Protein AF-A0A9W8D230-F1 (afdb_monomer_lite)

Secondary structure (DSSP, 8-state):
----BPPHHHHHHH--TT-PPPEEEEEEE-TTS-EEEEEEEEPTTTTSSS--SSEEEEEEEEEEEEETTEEEEEEEEPPPTTGGGGT-TT-EEEEEEEE-TTSSEEEEEEEETTTEEEEEEEEEEPPPPTT--SPPPEEEEE--B-TTS-B------GGGT------------

Sequence (173 aa):
MDDGFASIEELKRRVTVASVLQCRLMRMVMENKRTVLDVFEEGRGGLNGVLGERLGTWLLRAVPHRSIVGHSYTLHIPPGQEDFRCGREWGEIVGRVTSNTMGTKYTISEVSGANVWHEVCIVTYDINFMGKKGPRKMTATIRAVDKTGRAIEPLQPLSKQNKAPNAVVLESK

Foldseek 3Di:
DPLDAADPVRVVVQDDPPHDFDKDWDWDQDPVRFIKIWIFTLPPVPPPVDDSPDTHHTAWIWGWDDDPFDTKTFIARADDPVCCVVPPVHHHGFWMWDAGNVNFKIWIWGQDPVRDTATAKMKGWDDDDPPDDDDTDIDMDGADADPVRHGDGPPPPCVVVPPDDPDPPPPDD

Radius of gyration: 21.43 Å; chains: 1; bounding box: 55×78×51 Å

Structure (mmCIF, N/CA/C/O backbone):
data_AF-A0A9W8D230-F1
#
_entry.id   AF-A0A9W8D230-F1
#
loop_
_atom_site.group_PDB
_atom_site.id
_atom_site.type_symbol
_atom_site.label_atom_id
_atom_site.label_alt_id
_atom_site.label_comp_id
_atom_site.label_asym_id
_atom_site.label_entity_id
_atom_site.label_seq_id
_atom_site.pdbx_PDB_ins_code
_atom_site.Cartn_x
_atom_site.Cartn_y
_atom_site.Cartn_z
_atom_site.occupancy
_atom_site.B_iso_or_equiv
_atom_site.auth_seq_id
_atom_site.auth_comp_id
_atom_site.auth_asym_id
_atom_site.auth_atom_id
_atom_site.pdbx_PDB_model_num
ATOM 1 N N . MET A 1 1 ? 14.965 -13.293 -22.455 1.00 38.56 1 MET A N 1
ATOM 2 C CA . MET A 1 1 ? 14.357 -13.289 -21.114 1.00 38.56 1 MET A CA 1
ATOM 3 C C . MET A 1 1 ? 13.674 -11.949 -21.027 1.00 38.56 1 MET A C 1
ATOM 5 O O . MET A 1 1 ? 14.380 -10.954 -21.042 1.00 38.56 1 MET A O 1
ATOM 9 N N . ASP A 1 2 ? 12.347 -11.924 -21.124 1.00 38.91 2 ASP A N 1
ATOM 10 C CA . ASP A 1 2 ? 11.604 -10.673 -20.991 1.00 38.91 2 ASP A CA 1
ATOM 11 C C . ASP A 1 2 ? 11.543 -10.362 -19.500 1.00 38.91 2 ASP A C 1
ATOM 13 O O . ASP A 1 2 ? 10.813 -11.011 -18.747 1.00 38.91 2 ASP 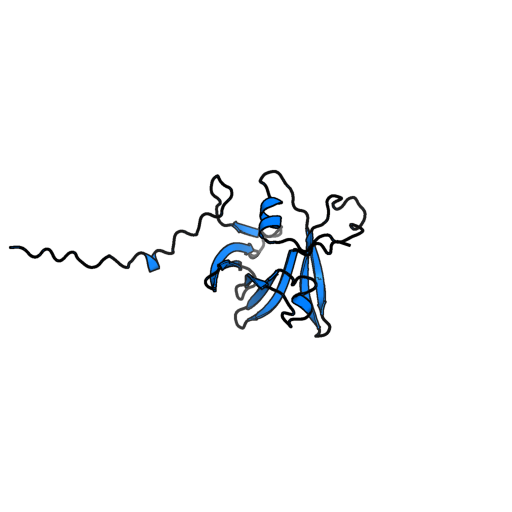A O 1
ATOM 17 N N . ASP A 1 3 ? 12.393 -9.436 -19.068 1.00 42.88 3 ASP A N 1
ATOM 18 C CA . ASP A 1 3 ? 12.445 -8.953 -17.695 1.00 42.88 3 ASP A CA 1
ATOM 19 C C . ASP A 1 3 ? 11.159 -8.153 -17.451 1.00 42.88 3 ASP A C 1
ATOM 21 O O . ASP A 1 3 ? 11.053 -6.969 -17.759 1.00 42.88 3 ASP A O 1
ATOM 25 N N . GLY A 1 4 ? 10.113 -8.866 -17.027 1.00 49.44 4 GLY A N 1
ATOM 26 C CA . GLY A 1 4 ? 8.741 -8.378 -16.997 1.00 49.44 4 GLY A CA 1
ATOM 27 C C . GLY A 1 4 ? 8.532 -7.316 -15.929 1.00 49.44 4 GLY A C 1
ATOM 28 O O . GLY A 1 4 ? 8.141 -7.647 -14.814 1.00 49.44 4 GLY A O 1
ATOM 29 N N . PHE A 1 5 ? 8.743 -6.053 -16.281 1.00 52.47 5 PHE A N 1
ATOM 30 C CA . PHE A 1 5 ? 8.201 -4.896 -15.573 1.00 52.47 5 PHE A CA 1
ATOM 31 C C . PHE A 1 5 ? 6.833 -4.570 -16.176 1.00 52.47 5 PHE A C 1
ATOM 33 O O . PHE A 1 5 ? 6.716 -4.399 -17.387 1.00 52.47 5 PHE A O 1
ATOM 40 N N . ALA A 1 6 ? 5.789 -4.506 -15.351 1.00 58.06 6 ALA A N 1
ATOM 41 C CA . ALA A 1 6 ? 4.444 -4.216 -15.827 1.00 58.06 6 ALA A CA 1
ATOM 42 C C . ALA A 1 6 ? 4.212 -2.713 -15.746 1.00 58.06 6 ALA A C 1
ATOM 44 O O . ALA A 1 6 ? 4.428 -2.091 -14.703 1.00 58.06 6 ALA A O 1
ATOM 45 N N . SER A 1 7 ? 3.725 -2.129 -16.836 1.00 65.75 7 SER A N 1
ATOM 46 C CA . SER A 1 7 ? 3.233 -0.752 -16.791 1.00 65.75 7 SER A CA 1
ATOM 47 C C . SER A 1 7 ? 1.990 -0.650 -15.890 1.00 65.75 7 SER A C 1
ATOM 49 O O . SER A 1 7 ? 1.246 -1.619 -15.718 1.00 65.75 7 SER A O 1
ATOM 51 N N . ILE A 1 8 ? 1.705 0.542 -15.350 1.00 63.66 8 ILE A N 1
ATOM 52 C CA . ILE A 1 8 ? 0.480 0.799 -14.562 1.00 63.66 8 ILE A CA 1
ATOM 53 C C . ILE A 1 8 ? -0.775 0.376 -15.332 1.00 63.66 8 ILE A C 1
ATOM 55 O O . ILE A 1 8 ? -1.684 -0.238 -14.774 1.00 63.66 8 ILE A O 1
ATOM 59 N N . GLU A 1 9 ? -0.831 0.710 -16.620 1.00 66.00 9 GLU A N 1
ATOM 60 C CA . GLU A 1 9 ? -1.977 0.405 -17.476 1.00 66.00 9 GLU A CA 1
ATOM 61 C C . GLU A 1 9 ? -2.142 -1.100 -17.700 1.00 66.00 9 GLU A C 1
ATOM 63 O O . GLU A 1 9 ? -3.263 -1.604 -17.775 1.00 66.00 9 GLU A O 1
ATOM 68 N N . GLU A 1 10 ? -1.041 -1.844 -17.732 1.00 65.69 10 GLU A N 1
ATOM 69 C CA . GLU A 1 10 ? -1.073 -3.299 -17.790 1.00 65.69 10 GLU A CA 1
ATOM 70 C C . GLU A 1 10 ? -1.591 -3.914 -16.486 1.00 65.69 10 GLU A C 1
ATOM 72 O O . GLU A 1 10 ? -2.446 -4.800 -16.528 1.00 65.69 10 GLU A O 1
ATOM 77 N N . LEU A 1 11 ? -1.159 -3.405 -15.329 1.00 63.69 11 LEU A N 1
ATOM 78 C CA . LEU A 1 11 ? -1.666 -3.864 -14.033 1.00 63.69 11 LEU A CA 1
ATOM 79 C C . LEU A 1 11 ? -3.159 -3.583 -13.871 1.00 63.69 11 LEU A C 1
ATOM 81 O O . LEU A 1 11 ? -3.911 -4.471 -13.468 1.00 63.69 11 LEU A O 1
ATOM 85 N N . LYS A 1 12 ? -3.616 -2.389 -14.264 1.00 65.25 12 LYS A N 1
ATOM 86 C CA . LYS A 1 12 ? -5.043 -2.037 -14.261 1.00 65.25 12 LYS A CA 1
ATOM 87 C C . LYS A 1 12 ? -5.871 -2.960 -15.155 1.00 65.25 12 LYS A C 1
ATOM 89 O O . LYS A 1 12 ? -6.974 -3.332 -14.774 1.00 65.25 12 LYS A O 1
ATOM 94 N N . ARG A 1 13 ? -5.354 -3.363 -16.322 1.00 63.91 13 ARG A N 1
ATOM 95 C CA . ARG A 1 13 ? -6.046 -4.305 -17.225 1.00 63.91 13 ARG A CA 1
ATOM 96 C C . ARG A 1 13 ? -6.155 -5.716 -16.649 1.00 63.91 13 ARG A C 1
ATOM 98 O O . ARG A 1 13 ? -7.115 -6.416 -16.958 1.00 63.91 13 ARG A O 1
ATOM 105 N N . ARG A 1 14 ? -5.176 -6.142 -15.847 1.00 62.69 14 ARG A N 1
ATOM 106 C CA . ARG A 1 14 ? -5.136 -7.484 -15.247 1.00 62.69 14 ARG A CA 1
ATOM 107 C C . ARG A 1 14 ? -6.061 -7.631 -14.036 1.00 62.69 14 ARG A C 1
ATOM 109 O O . ARG A 1 14 ? -6.448 -8.754 -13.734 1.00 62.69 14 ARG A O 1
ATOM 116 N N . VAL A 1 15 ? -6.434 -6.532 -13.374 1.00 61.94 15 VAL A N 1
ATOM 117 C CA . VAL A 1 15 ? -7.366 -6.528 -12.235 1.00 61.94 15 VAL A CA 1
ATOM 118 C C . VAL A 1 15 ? -8.774 -6.170 -12.715 1.00 61.94 15 VAL A C 1
ATOM 120 O O . VAL A 1 15 ? -9.178 -5.013 -12.762 1.00 61.94 15 VAL A O 1
ATOM 123 N N . THR A 1 16 ? -9.537 -7.193 -13.080 1.00 59.97 16 THR A N 1
ATOM 124 C CA . THR A 1 16 ? -10.974 -7.115 -13.376 1.00 59.97 16 THR A CA 1
ATOM 125 C C . THR A 1 16 ? -11.802 -7.617 -12.190 1.00 59.97 16 THR A C 1
ATOM 127 O O . THR A 1 16 ? -11.285 -8.290 -11.300 1.00 59.97 16 THR A O 1
ATOM 130 N N . VAL A 1 17 ? -13.113 -7.347 -12.194 1.00 56.97 17 VAL A N 1
ATOM 131 C CA . VAL A 1 17 ? -14.064 -7.765 -11.137 1.00 56.97 17 VAL A CA 1
ATOM 132 C C . VAL A 1 17 ? -14.051 -9.287 -10.876 1.00 56.97 17 VAL A C 1
ATOM 134 O O . VAL A 1 17 ? -14.458 -9.723 -9.804 1.00 56.97 17 VAL A O 1
ATOM 137 N N . ALA A 1 18 ? -13.552 -10.098 -11.818 1.00 55.88 18 ALA A N 1
ATOM 138 C CA . ALA A 1 18 ? -13.523 -11.560 -11.734 1.00 55.88 18 ALA A CA 1
ATOM 139 C C . ALA A 1 18 ? -12.112 -12.175 -11.620 1.00 55.88 18 ALA A C 1
ATOM 141 O O . ALA A 1 18 ? -11.981 -13.398 -11.620 1.00 55.88 18 ALA A O 1
ATOM 142 N N . SER A 1 19 ? -11.049 -11.370 -11.542 1.00 66.69 19 SER A N 1
ATOM 143 C CA . SER A 1 19 ? -9.669 -11.869 -11.474 1.00 66.69 19 SER A CA 1
ATOM 144 C C . SER A 1 19 ? -9.069 -11.664 -10.088 1.00 66.69 19 SER A C 1
ATOM 146 O O . SER A 1 19 ? -9.093 -10.554 -9.556 1.00 66.69 19 SER A O 1
ATOM 148 N N . VAL A 1 20 ? -8.460 -12.712 -9.539 1.00 71.12 20 VAL A N 1
ATOM 149 C CA . VAL A 1 20 ? -7.623 -12.607 -8.341 1.00 71.12 20 VAL A CA 1
ATOM 150 C C . VAL A 1 20 ? -6.194 -12.324 -8.786 1.00 71.12 20 VAL A C 1
ATOM 152 O O . VAL A 1 20 ? -5.588 -13.143 -9.474 1.00 71.12 20 VAL A O 1
ATOM 155 N N . LEU A 1 21 ? -5.657 -11.171 -8.390 1.00 76.38 21 LEU A N 1
ATOM 156 C CA . LEU A 1 21 ? -4.227 -10.905 -8.492 1.00 76.38 21 LEU A CA 1
ATOM 157 C C . LEU A 1 21 ? -3.555 -11.415 -7.219 1.00 76.38 21 LEU A C 1
ATOM 159 O O . LEU A 1 21 ? -3.850 -10.940 -6.121 1.00 76.38 21 LEU A O 1
ATOM 163 N N . GLN A 1 22 ? -2.667 -12.390 -7.372 1.00 80.12 22 GLN A N 1
ATOM 164 C CA . GLN A 1 22 ? -1.906 -12.943 -6.264 1.00 80.12 22 GLN A CA 1
ATOM 165 C C . GLN A 1 22 ? -0.531 -12.278 -6.210 1.00 80.12 22 GLN A C 1
ATOM 167 O O . GLN A 1 22 ? 0.170 -12.201 -7.216 1.00 80.12 22 GLN A O 1
ATOM 172 N N . CYS A 1 23 ? -0.150 -11.785 -5.033 1.00 84.62 23 CYS A N 1
ATOM 173 C CA . CYS A 1 23 ? 1.099 -11.057 -4.844 1.00 84.62 23 CYS A CA 1
ATOM 174 C C . CYS A 1 23 ? 1.862 -11.575 -3.626 1.00 84.62 23 CYS A C 1
ATOM 176 O O . CYS A 1 23 ? 1.263 -11.979 -2.628 1.00 84.62 23 CYS A O 1
ATOM 178 N N . ARG A 1 24 ? 3.190 -11.454 -3.670 1.00 84.06 24 ARG A N 1
ATOM 179 C CA . ARG A 1 24 ? 4.089 -11.715 -2.547 1.00 84.06 24 ARG A CA 1
ATOM 180 C C . ARG A 1 24 ? 4.735 -10.427 -2.068 1.00 84.06 24 ARG A C 1
ATOM 182 O O . ARG A 1 24 ? 5.368 -9.722 -2.847 1.00 84.06 24 ARG A O 1
ATOM 189 N N . LEU A 1 25 ? 4.624 -10.171 -0.767 1.00 89.06 25 LEU A N 1
ATOM 190 C CA . LEU A 1 25 ? 5.387 -9.137 -0.076 1.00 89.06 25 LEU A CA 1
ATOM 191 C C . LEU A 1 25 ? 6.704 -9.735 0.434 1.00 89.06 25 LEU A C 1
ATOM 193 O O . LEU A 1 25 ? 6.696 -10.710 1.185 1.00 89.06 25 LEU A O 1
ATOM 197 N N . MET A 1 26 ? 7.828 -9.127 0.074 1.00 87.06 26 MET A N 1
ATOM 198 C CA . MET A 1 26 ? 9.159 -9.507 0.535 1.00 87.06 26 MET A CA 1
ATOM 199 C C . MET A 1 26 ? 9.807 -8.367 1.305 1.00 87.06 26 MET A C 1
ATOM 201 O O . MET A 1 26 ? 9.788 -7.213 0.885 1.00 87.06 26 MET A O 1
ATOM 205 N N . ARG A 1 27 ? 10.416 -8.699 2.442 1.00 89.81 27 ARG A N 1
ATOM 206 C CA . ARG A 1 27 ? 11.214 -7.759 3.224 1.00 89.81 27 ARG A CA 1
ATOM 207 C C . ARG A 1 27 ? 12.668 -7.845 2.773 1.00 89.81 27 ARG A C 1
ATOM 209 O O . ARG A 1 27 ? 13.311 -8.864 3.005 1.00 89.81 27 ARG A O 1
ATOM 216 N N . MET A 1 28 ? 13.188 -6.763 2.207 1.00 84.19 28 MET A N 1
ATOM 217 C CA . MET A 1 28 ? 14.563 -6.682 1.712 1.00 84.19 28 MET A CA 1
ATOM 218 C C . MET A 1 28 ? 15.403 -5.792 2.626 1.00 84.19 28 MET A C 1
ATOM 220 O O . MET A 1 28 ? 14.959 -4.720 3.043 1.00 84.19 28 MET A O 1
ATOM 224 N N . VAL A 1 29 ? 16.619 -6.229 2.950 1.00 84.19 29 VAL A N 1
ATOM 225 C CA . VAL A 1 29 ? 17.601 -5.423 3.687 1.00 84.19 29 VAL A CA 1
ATOM 226 C C . VAL A 1 29 ? 18.642 -4.932 2.690 1.00 84.19 29 VAL A C 1
ATOM 228 O O . VAL A 1 29 ? 19.359 -5.730 2.098 1.00 84.19 29 VAL A O 1
ATOM 231 N N . MET A 1 30 ? 18.693 -3.620 2.493 1.00 81.12 30 MET A N 1
ATOM 232 C CA . MET A 1 30 ? 19.636 -2.955 1.596 1.00 81.12 30 MET A CA 1
ATOM 233 C C . MET A 1 30 ? 21.031 -2.881 2.234 1.00 81.12 30 MET A C 1
ATOM 235 O O . MET A 1 30 ? 21.161 -2.935 3.459 1.00 81.12 30 MET A O 1
ATOM 239 N N . GLU A 1 31 ? 22.071 -2.660 1.426 1.00 78.94 31 GLU A N 1
ATOM 240 C CA . GLU A 1 31 ? 23.466 -2.523 1.892 1.00 78.94 31 GLU A CA 1
ATOM 241 C C . GLU A 1 31 ? 23.637 -1.427 2.954 1.00 78.94 31 GLU A C 1
ATOM 243 O O . GLU A 1 31 ? 24.343 -1.593 3.948 1.00 78.94 31 GLU A O 1
ATOM 248 N N . ASN A 1 32 ? 22.891 -0.328 2.817 1.00 80.75 32 ASN A N 1
ATOM 249 C CA . ASN A 1 32 ? 22.841 0.764 3.793 1.00 80.75 32 ASN A CA 1
ATOM 250 C C . ASN A 1 32 ? 22.041 0.425 5.074 1.00 80.75 32 ASN A C 1
ATOM 252 O O . ASN A 1 32 ? 21.680 1.325 5.838 1.00 80.75 32 ASN A O 1
ATOM 256 N N . LYS A 1 33 ? 21.726 -0.857 5.300 1.00 83.25 33 LYS A N 1
ATOM 257 C CA . LYS A 1 33 ? 20.941 -1.404 6.418 1.00 83.25 33 LYS A CA 1
ATOM 258 C C . LYS A 1 33 ? 19.498 -0.895 6.494 1.00 83.25 33 LYS A C 1
ATOM 260 O O . LYS A 1 33 ? 18.815 -1.129 7.494 1.00 83.25 33 LYS A O 1
ATOM 265 N N . ARG A 1 34 ? 18.990 -0.214 5.461 1.00 81.31 34 ARG A N 1
ATOM 266 C CA . ARG A 1 34 ? 17.565 0.130 5.378 1.00 81.31 34 ARG A CA 1
ATOM 267 C C . ARG A 1 34 ? 16.766 -1.110 5.004 1.00 81.31 34 ARG A C 1
ATOM 269 O O . ARG A 1 34 ? 17.169 -1.894 4.155 1.00 81.31 34 ARG A O 1
ATOM 276 N N . THR A 1 35 ? 15.615 -1.276 5.642 1.00 87.31 35 THR A N 1
ATOM 277 C CA . THR A 1 35 ? 14.634 -2.287 5.244 1.00 87.31 35 THR A CA 1
ATOM 278 C C . THR A 1 35 ? 13.653 -1.658 4.261 1.00 87.31 35 THR A C 1
ATOM 280 O O . THR A 1 35 ? 13.063 -0.634 4.592 1.00 87.31 35 THR A O 1
ATOM 283 N N . VAL A 1 36 ? 13.438 -2.277 3.105 1.00 89.88 36 VAL A N 1
ATOM 284 C CA . VAL A 1 36 ? 12.351 -1.937 2.171 1.00 89.88 36 VAL A CA 1
ATOM 285 C C . VAL A 1 36 ? 11.406 -3.128 2.025 1.00 89.88 36 VAL A C 1
ATOM 287 O O . VAL A 1 36 ? 11.746 -4.248 2.421 1.00 89.88 36 VAL A O 1
ATOM 290 N N . LEU A 1 37 ? 10.201 -2.884 1.514 1.00 91.62 37 LEU A N 1
ATOM 291 C CA . LEU A 1 37 ? 9.234 -3.939 1.219 1.00 91.62 37 LEU A CA 1
ATOM 292 C C . LEU A 1 37 ? 8.954 -3.957 -0.279 1.00 91.62 37 LEU A C 1
ATOM 294 O O . LEU A 1 37 ? 8.491 -2.954 -0.813 1.00 91.62 37 LEU A O 1
ATOM 298 N N . ASP A 1 38 ? 9.198 -5.085 -0.929 1.00 89.19 38 ASP A N 1
ATOM 299 C CA . ASP A 1 38 ? 8.939 -5.268 -2.354 1.00 89.19 38 ASP A CA 1
ATOM 300 C C . ASP A 1 38 ? 7.717 -6.161 -2.560 1.00 89.19 38 ASP A C 1
ATOM 302 O O . ASP A 1 38 ? 7.513 -7.132 -1.832 1.00 89.19 38 ASP A O 1
ATOM 306 N N . VAL A 1 39 ? 6.885 -5.810 -3.537 1.00 89.06 39 VAL A N 1
ATOM 307 C CA . VAL A 1 39 ? 5.689 -6.559 -3.922 1.00 89.06 39 VAL A CA 1
ATOM 308 C C . VAL A 1 39 ? 5.903 -7.125 -5.314 1.00 89.06 39 VAL A C 1
ATOM 310 O O . VAL A 1 39 ? 6.081 -6.367 -6.264 1.00 89.06 39 VAL A O 1
ATOM 313 N N . PHE A 1 40 ? 5.833 -8.443 -5.438 1.00 85.12 40 PHE A N 1
ATOM 314 C CA . PHE A 1 40 ? 5.920 -9.151 -6.713 1.00 85.12 40 PHE A CA 1
ATOM 315 C C . PHE A 1 40 ? 4.590 -9.826 -7.026 1.00 85.12 40 PHE A C 1
ATOM 317 O O . PHE A 1 40 ? 3.920 -10.314 -6.116 1.00 85.12 40 PHE A O 1
ATOM 324 N N . GLU A 1 41 ? 4.220 -9.890 -8.300 1.00 82.00 41 GLU A N 1
ATOM 325 C CA . GLU A 1 41 ? 3.161 -10.780 -8.769 1.00 82.00 41 GLU A CA 1
ATOM 326 C C . GLU A 1 41 ? 3.621 -12.230 -8.565 1.00 82.00 41 GLU A C 1
ATOM 328 O O . GLU A 1 41 ? 4.734 -12.611 -8.938 1.00 82.00 41 GLU A O 1
ATOM 333 N N . GLU A 1 42 ? 2.776 -13.056 -7.961 1.00 76.31 42 GLU A N 1
ATOM 334 C CA . GLU A 1 42 ? 2.951 -14.501 -8.025 1.00 76.31 42 GLU A CA 1
ATOM 335 C C . GLU A 1 42 ? 2.331 -14.946 -9.352 1.00 76.31 42 GLU A C 1
ATOM 337 O O . GLU A 1 42 ? 1.145 -14.729 -9.589 1.00 76.31 42 GLU A O 1
ATOM 342 N N . GLY A 1 43 ? 3.148 -15.492 -10.262 1.00 64.69 43 GLY A N 1
ATOM 343 C CA . GLY A 1 43 ? 2.691 -15.882 -11.600 1.00 64.69 43 GLY A CA 1
ATOM 344 C C . GLY A 1 43 ? 1.504 -16.858 -11.572 1.00 64.69 43 GLY A C 1
ATOM 345 O O . GLY A 1 43 ? 1.130 -17.383 -10.526 1.00 64.69 43 GLY A O 1
ATOM 346 N N . ARG A 1 44 ? 0.935 -17.173 -12.746 1.00 58.19 44 ARG A N 1
ATOM 347 C CA . ARG A 1 44 ? -0.317 -17.958 -12.904 1.00 58.19 44 ARG A CA 1
ATOM 348 C C . ARG A 1 44 ? -0.389 -19.300 -12.149 1.00 58.19 44 ARG A C 1
ATOM 350 O O . ARG A 1 44 ? -1.481 -19.837 -12.005 1.00 58.19 44 ARG A O 1
ATOM 357 N N . GLY A 1 45 ? 0.741 -19.851 -11.700 1.00 54.94 45 GLY A N 1
ATOM 358 C CA . GLY A 1 45 ? 0.803 -21.075 -10.897 1.00 54.94 45 GLY A CA 1
ATOM 359 C C . GLY A 1 45 ? 0.398 -20.915 -9.425 1.00 54.94 45 GLY A C 1
ATOM 360 O O . GLY A 1 45 ? 0.134 -21.931 -8.788 1.00 54.94 45 GLY A O 1
ATOM 361 N N . GLY A 1 46 ? 0.323 -19.686 -8.896 1.00 54.41 46 GLY A N 1
ATOM 362 C CA . GLY A 1 46 ? -0.073 -19.410 -7.509 1.00 54.41 46 GLY A CA 1
ATOM 363 C C . GLY A 1 46 ? 0.754 -20.151 -6.443 1.00 54.41 46 GLY A C 1
ATOM 364 O O . GLY A 1 46 ? 1.806 -20.728 -6.714 1.00 54.41 46 GLY A O 1
ATOM 365 N N . LEU A 1 47 ? 0.257 -20.152 -5.200 1.00 49.88 47 LEU A N 1
ATOM 366 C CA . LEU A 1 47 ? 0.829 -20.869 -4.043 1.00 49.88 47 LEU A CA 1
ATOM 367 C C . LEU A 1 47 ? 0.450 -22.364 -4.084 1.00 49.88 47 LEU A C 1
ATOM 369 O O . LEU A 1 47 ? -0.107 -22.896 -3.125 1.00 49.88 47 LEU A O 1
ATOM 373 N N . ASN A 1 48 ? 0.714 -23.064 -5.188 1.00 47.72 48 ASN A N 1
ATOM 374 C CA . ASN A 1 48 ? 0.470 -24.509 -5.288 1.00 47.72 48 ASN A CA 1
ATOM 375 C C . ASN A 1 48 ? 1.534 -25.320 -4.524 1.00 47.72 48 ASN A C 1
ATOM 377 O O . ASN A 1 48 ? 2.292 -26.090 -5.106 1.00 47.72 48 ASN A O 1
ATOM 381 N N . GLY A 1 49 ? 1.599 -25.128 -3.202 1.00 45.19 49 GLY A N 1
ATOM 382 C CA . GLY A 1 49 ? 2.334 -25.970 -2.246 1.00 45.19 49 GLY A CA 1
ATOM 383 C C . GLY A 1 49 ? 3.863 -25.923 -2.322 1.00 45.19 49 GLY A C 1
ATOM 384 O O . GLY A 1 49 ? 4.533 -26.349 -1.387 1.00 45.19 49 GLY A O 1
ATOM 385 N N . VAL A 1 50 ? 4.418 -25.354 -3.385 1.00 47.94 50 VAL A N 1
ATOM 386 C CA . VAL A 1 50 ? 5.840 -25.080 -3.569 1.00 47.94 50 VAL A CA 1
ATOM 387 C C . VAL A 1 50 ? 5.968 -23.564 -3.648 1.00 47.94 50 VAL A C 1
ATOM 389 O O . VAL A 1 50 ? 5.134 -22.913 -4.281 1.00 47.94 50 VAL A O 1
ATOM 392 N N . LEU A 1 51 ? 6.959 -22.969 -2.968 1.00 46.03 51 LEU A N 1
ATOM 393 C CA . LEU A 1 51 ? 7.339 -21.577 -3.231 1.00 46.03 51 LEU A CA 1
ATOM 394 C C . LEU A 1 51 ? 7.346 -21.398 -4.751 1.00 46.03 51 LEU A C 1
ATOM 396 O O . LEU A 1 51 ? 8.082 -22.134 -5.402 1.00 46.03 51 LEU A O 1
ATOM 400 N N . GLY A 1 52 ? 6.529 -20.487 -5.299 1.00 49.69 52 GLY A N 1
ATOM 401 C CA . GLY A 1 52 ? 6.548 -20.207 -6.733 1.00 49.69 52 GLY A CA 1
ATOM 402 C C . GLY A 1 52 ? 8.002 -20.081 -7.171 1.00 49.69 52 GLY A C 1
ATOM 403 O O . GLY A 1 52 ? 8.712 -19.210 -6.669 1.00 49.69 52 GLY A O 1
ATOM 404 N N . GLU A 1 53 ? 8.463 -21.019 -8.004 1.00 51.28 53 GLU A N 1
ATOM 405 C CA . GLU A 1 53 ? 9.893 -21.215 -8.297 1.00 51.28 53 GLU A CA 1
ATOM 406 C C . GLU A 1 53 ? 10.525 -19.967 -8.927 1.00 51.28 53 GLU A C 1
ATOM 408 O O . GLU A 1 53 ? 11.746 -19.828 -8.983 1.00 51.28 53 GLU A O 1
ATOM 413 N N . ARG A 1 54 ? 9.681 -19.040 -9.396 1.00 58.44 54 ARG A N 1
ATOM 414 C CA . ARG A 1 54 ? 10.046 -17.734 -9.925 1.00 58.44 54 ARG A CA 1
ATOM 415 C C . ARG A 1 54 ? 9.078 -16.683 -9.396 1.00 58.44 54 ARG A C 1
ATOM 417 O O . ARG A 1 54 ? 7.861 -16.836 -9.515 1.00 58.44 54 ARG A O 1
ATOM 424 N N . LEU A 1 55 ? 9.626 -15.608 -8.832 1.00 67.69 55 LEU A N 1
ATOM 425 C CA . LEU A 1 55 ? 8.877 -14.369 -8.638 1.00 67.69 55 LEU A CA 1
ATOM 426 C C . LEU A 1 55 ? 8.483 -13.843 -10.022 1.00 67.69 55 LEU A C 1
ATOM 428 O O . LEU A 1 55 ? 9.287 -13.900 -10.954 1.00 67.69 55 LEU A O 1
ATOM 432 N N . GLY A 1 56 ? 7.236 -13.399 -10.163 1.00 72.75 56 GLY A N 1
ATOM 433 C CA . GLY A 1 56 ? 6.765 -12.753 -11.378 1.00 72.75 56 GLY A CA 1
ATOM 434 C C . GLY A 1 56 ? 7.210 -11.295 -11.434 1.00 72.75 56 GLY A C 1
ATOM 435 O O . GLY A 1 56 ? 8.254 -10.906 -10.911 1.00 72.75 56 GLY A O 1
ATOM 436 N N . THR A 1 57 ? 6.386 -10.474 -12.069 1.00 78.50 57 THR A N 1
ATOM 437 C CA . THR A 1 57 ? 6.661 -9.056 -12.271 1.00 78.50 57 THR A CA 1
ATOM 438 C C . THR A 1 57 ? 6.777 -8.299 -10.953 1.00 78.50 57 THR A C 1
ATOM 440 O O . THR A 1 57 ? 5.952 -8.448 -10.050 1.00 78.50 57 THR A O 1
ATOM 443 N N . TRP A 1 58 ? 7.802 -7.456 -10.841 1.00 81.31 58 TRP A N 1
ATOM 444 C CA . TRP A 1 58 ? 7.951 -6.552 -9.709 1.00 81.31 58 TRP A CA 1
ATOM 445 C C . TRP A 1 58 ? 6.957 -5.393 -9.836 1.00 81.31 58 TRP A C 1
ATOM 447 O O . TRP A 1 58 ? 6.994 -4.633 -10.800 1.00 81.31 58 TRP A O 1
ATOM 457 N N . LEU A 1 59 ? 6.041 -5.288 -8.871 1.00 85.00 59 LEU A N 1
ATOM 458 C CA . LEU A 1 59 ? 4.900 -4.376 -8.930 1.00 85.00 59 LEU A CA 1
ATOM 459 C C . LEU A 1 59 ? 5.153 -3.063 -8.198 1.00 85.00 59 LEU A C 1
ATOM 461 O O . LEU A 1 59 ? 4.790 -1.994 -8.679 1.00 85.00 59 LEU A O 1
ATOM 465 N N . LEU A 1 60 ? 5.710 -3.151 -6.990 1.00 89.94 60 LEU A N 1
ATOM 466 C CA . LEU A 1 60 ? 5.805 -2.009 -6.090 1.00 89.94 60 LEU A CA 1
ATOM 467 C C . LEU A 1 60 ? 6.976 -2.168 -5.126 1.00 89.94 60 LEU A C 1
ATOM 469 O O . LEU A 1 60 ? 7.296 -3.277 -4.696 1.00 89.94 60 LEU A O 1
ATOM 473 N N . ARG A 1 61 ? 7.550 -1.043 -4.713 1.00 91.12 61 ARG A N 1
ATOM 474 C CA . ARG A 1 61 ? 8.460 -0.942 -3.576 1.00 91.12 61 ARG A CA 1
ATOM 475 C C . ARG A 1 61 ? 7.939 0.074 -2.570 1.00 91.12 61 ARG A C 1
ATOM 477 O O . ARG A 1 61 ? 7.674 1.219 -2.918 1.00 91.12 61 ARG A O 1
ATOM 484 N N . ALA A 1 62 ? 7.853 -0.310 -1.303 1.00 93.25 62 ALA A N 1
ATOM 485 C CA . ALA A 1 62 ? 7.607 0.599 -0.192 1.00 93.25 62 ALA A CA 1
ATOM 486 C C . ALA A 1 62 ? 8.920 0.908 0.538 1.00 93.25 62 ALA A C 1
ATOM 488 O O . ALA A 1 62 ? 9.560 0.025 1.119 1.00 93.25 62 ALA A O 1
ATOM 489 N N . VAL A 1 63 ? 9.304 2.183 0.540 1.00 90.94 63 VAL A N 1
ATOM 490 C CA . VAL A 1 63 ? 10.510 2.679 1.208 1.00 90.94 63 VAL A CA 1
ATOM 491 C C . VAL A 1 63 ? 10.100 3.425 2.477 1.00 90.94 63 VAL A C 1
ATOM 493 O O . VAL A 1 63 ? 9.345 4.396 2.386 1.00 90.94 63 VAL A O 1
ATOM 496 N N . PRO A 1 64 ? 10.566 3.019 3.673 1.00 89.81 64 PRO A N 1
ATOM 497 C CA . PRO A 1 64 ? 10.249 3.741 4.894 1.00 89.81 64 PRO A CA 1
ATOM 498 C C . PRO A 1 64 ? 10.883 5.129 4.865 1.00 89.81 64 PRO A C 1
ATOM 500 O O . PRO A 1 64 ? 12.091 5.292 4.684 1.00 89.81 64 PRO A O 1
ATOM 503 N N . HIS A 1 65 ? 10.058 6.133 5.115 1.00 84.56 65 HIS A N 1
ATOM 504 C CA . HIS A 1 65 ? 10.465 7.510 5.294 1.00 84.56 65 HIS A CA 1
ATOM 505 C C . HIS A 1 65 ? 10.343 7.872 6.775 1.00 84.56 65 HIS A C 1
ATOM 507 O O . HIS A 1 65 ? 9.274 7.751 7.379 1.00 84.56 65 HIS A O 1
ATOM 513 N N . ARG A 1 66 ? 11.439 8.342 7.378 1.00 70.44 66 ARG A N 1
ATOM 514 C CA . ARG A 1 66 ? 11.403 8.848 8.755 1.00 70.44 66 ARG A CA 1
ATOM 515 C C . ARG A 1 66 ? 10.656 10.180 8.758 1.00 70.44 66 ARG A C 1
ATOM 517 O O . ARG A 1 66 ? 11.146 11.163 8.217 1.00 70.44 66 ARG A O 1
ATOM 524 N N . SER A 1 67 ? 9.455 10.194 9.324 1.00 71.25 67 SER A N 1
ATOM 525 C CA . SER A 1 67 ? 8.703 11.418 9.604 1.00 71.25 67 SER A CA 1
ATOM 526 C C . SER A 1 67 ? 8.754 11.712 11.100 1.00 71.25 67 SER A C 1
ATOM 528 O O . SER A 1 67 ? 8.837 10.797 11.916 1.00 71.25 67 SER A O 1
ATOM 530 N N . ILE A 1 68 ? 8.685 12.994 11.455 1.00 67.56 68 ILE A N 1
ATOM 531 C CA . ILE A 1 68 ? 8.623 13.458 12.848 1.00 67.56 68 ILE A CA 1
ATOM 532 C C . ILE A 1 68 ? 7.305 13.013 13.512 1.00 67.56 68 ILE A C 1
ATOM 534 O O . ILE A 1 68 ? 7.268 12.762 14.711 1.00 67.56 68 ILE A O 1
ATOM 538 N N . VAL A 1 69 ? 6.224 12.885 12.733 1.00 70.00 69 VAL A N 1
ATOM 539 C CA . VAL A 1 69 ? 4.846 12.722 13.246 1.00 70.00 69 VAL A CA 1
ATOM 540 C C . VAL A 1 69 ? 4.348 11.266 13.169 1.00 70.00 69 VAL A C 1
ATOM 542 O O . VAL A 1 69 ? 3.195 10.980 13.475 1.00 70.00 69 VAL A O 1
ATOM 545 N N . GLY A 1 70 ? 5.209 10.315 12.790 1.00 74.00 70 GLY A N 1
ATOM 546 C CA . GLY A 1 70 ? 4.862 8.893 12.759 1.00 74.00 70 GLY A CA 1
ATOM 547 C C . GLY A 1 70 ? 5.586 8.101 11.675 1.00 74.00 70 GLY A C 1
ATOM 548 O O . GLY A 1 70 ? 6.549 8.559 11.058 1.00 74.00 70 GLY A O 1
ATOM 549 N N . HIS A 1 71 ? 5.103 6.885 11.429 1.00 84.62 71 HIS A N 1
ATOM 550 C CA . HIS A 1 71 ? 5.621 6.032 10.364 1.00 84.62 71 HIS A CA 1
ATOM 551 C C . HIS A 1 71 ? 5.063 6.466 9.008 1.00 84.62 71 HIS A C 1
ATOM 553 O O . HIS A 1 71 ? 3.857 6.657 8.851 1.00 84.62 71 HIS A O 1
ATOM 559 N N . SER A 1 72 ? 5.941 6.602 8.019 1.00 91.81 72 SER A N 1
ATOM 560 C CA . SER A 1 72 ? 5.563 6.907 6.645 1.00 91.81 72 SER A CA 1
ATOM 561 C C . SER A 1 72 ? 6.318 5.992 5.694 1.00 91.81 72 SER A C 1
ATOM 563 O O . SER A 1 72 ? 7.458 5.618 5.966 1.00 91.81 72 SER A O 1
ATOM 565 N N . TYR A 1 73 ? 5.689 5.636 4.583 1.00 92.88 73 TYR A N 1
ATOM 566 C CA . TYR A 1 73 ? 6.310 4.894 3.494 1.00 92.88 73 TYR A CA 1
ATOM 567 C C . TYR A 1 73 ? 6.007 5.603 2.186 1.00 92.88 73 TYR A C 1
ATOM 569 O O . TYR A 1 73 ? 4.855 5.950 1.942 1.00 92.88 73 TYR A O 1
ATOM 577 N N . THR A 1 74 ? 7.012 5.796 1.340 1.00 92.19 74 THR A N 1
ATOM 578 C CA . THR A 1 74 ? 6.794 6.174 -0.059 1.00 92.19 74 THR A CA 1
ATOM 579 C C . THR A 1 74 ? 6.683 4.909 -0.896 1.00 92.19 74 THR A C 1
ATOM 581 O O . THR A 1 74 ? 7.428 3.952 -0.688 1.00 92.19 74 THR A O 1
ATOM 584 N N . LEU A 1 75 ? 5.702 4.885 -1.790 1.00 92.25 75 LEU A N 1
ATOM 585 C CA . LEU A 1 75 ? 5.418 3.772 -2.682 1.00 92.25 75 LEU A CA 1
ATOM 586 C C . LEU A 1 75 ? 5.951 4.128 -4.062 1.00 92.25 75 LEU A C 1
ATOM 588 O O . LEU A 1 75 ? 5.621 5.192 -4.588 1.00 92.25 75 LEU A O 1
ATOM 592 N N . HIS A 1 76 ? 6.759 3.240 -4.625 1.00 89.94 76 HIS A N 1
ATOM 593 C CA . HIS A 1 76 ? 7.421 3.438 -5.904 1.00 89.94 76 HIS A CA 1
ATOM 594 C C . HIS A 1 76 ? 7.087 2.309 -6.859 1.00 89.94 76 HIS A C 1
ATOM 596 O O . HIS A 1 76 ? 7.043 1.147 -6.445 1.00 89.94 76 HIS A O 1
ATOM 602 N N . ILE A 1 77 ? 6.913 2.649 -8.131 1.00 86.81 77 ILE A N 1
ATOM 603 C CA . ILE A 1 77 ? 7.033 1.672 -9.205 1.00 86.81 77 ILE A CA 1
ATOM 604 C C . ILE A 1 77 ? 8.521 1.476 -9.459 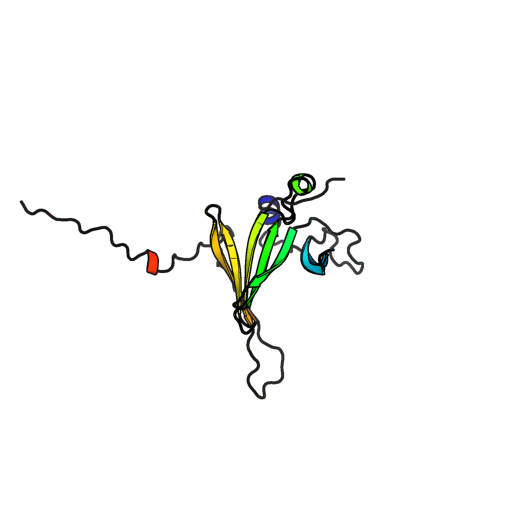1.00 86.81 77 ILE A C 1
ATOM 606 O O . ILE A 1 77 ? 9.210 2.464 -9.716 1.00 86.81 77 ILE A O 1
ATOM 610 N N . PRO A 1 78 ? 9.022 0.237 -9.370 1.00 81.38 78 PRO A N 1
ATOM 611 C CA . PRO A 1 78 ? 10.426 -0.055 -9.588 1.00 81.38 78 PRO A CA 1
ATOM 612 C C . PRO A 1 78 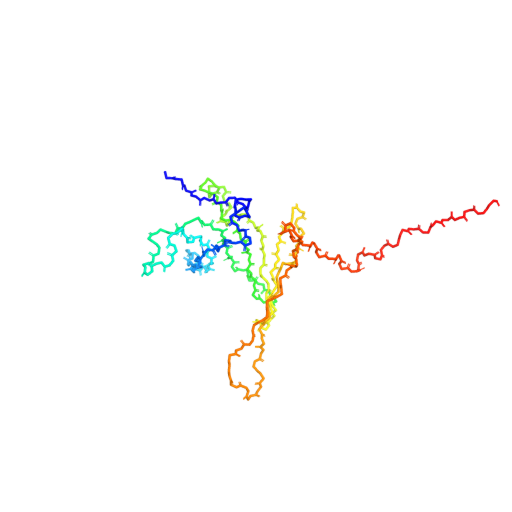? 10.893 0.436 -10.962 1.00 81.38 78 PRO A C 1
ATOM 614 O O . PRO A 1 78 ? 10.144 0.317 -11.933 1.00 81.38 78 PRO A O 1
ATOM 617 N N . PRO A 1 79 ? 12.122 0.966 -11.063 1.00 72.19 79 PRO A N 1
ATOM 618 C CA . PRO A 1 79 ? 12.688 1.334 -12.351 1.00 72.19 79 PRO A CA 1
ATOM 619 C C . PRO A 1 79 ? 12.813 0.081 -13.226 1.00 72.19 79 PRO A C 1
ATOM 621 O O . PRO A 1 79 ? 13.165 -0.992 -12.726 1.00 72.19 79 PRO A O 1
ATOM 624 N N . GLY A 1 80 ? 12.561 0.223 -14.530 1.00 67.19 80 GLY A N 1
ATOM 625 C CA . GLY A 1 80 ? 12.923 -0.818 -15.490 1.00 67.19 80 GLY A CA 1
ATOM 626 C C . GLY A 1 80 ? 14.435 -1.079 -15.470 1.00 67.19 80 GLY A C 1
ATOM 627 O O . GLY A 1 80 ? 15.216 -0.286 -14.938 1.00 67.19 80 GLY A O 1
ATOM 628 N N . GLN A 1 81 ? 14.874 -2.185 -16.074 1.00 53.09 81 GLN A N 1
ATOM 629 C CA . GLN A 1 81 ? 16.291 -2.583 -16.095 1.00 53.09 81 GLN A CA 1
ATOM 630 C C . GLN A 1 81 ? 17.229 -1.482 -16.638 1.00 53.09 81 GLN A C 1
ATOM 632 O O . GLN A 1 81 ? 18.381 -1.379 -16.214 1.00 53.09 81 GLN A O 1
ATOM 637 N N . GLU A 1 82 ? 16.731 -0.630 -17.538 1.00 47.78 82 GLU A N 1
ATOM 638 C CA . GLU A 1 82 ? 17.478 0.496 -18.111 1.00 47.78 82 GLU A CA 1
ATOM 639 C C . GLU A 1 82 ? 17.551 1.713 -17.169 1.00 47.78 82 GLU A C 1
ATOM 641 O O . GLU A 1 82 ? 18.595 2.362 -17.073 1.00 47.78 82 GLU A O 1
ATOM 646 N N . ASP A 1 83 ? 16.497 1.967 -16.391 1.00 50.81 83 ASP A N 1
ATOM 647 C CA . ASP A 1 83 ? 16.373 3.129 -15.500 1.00 50.81 83 ASP A CA 1
ATOM 648 C C . ASP A 1 83 ? 17.252 3.031 -14.245 1.00 50.81 83 ASP A C 1
ATOM 650 O O . ASP A 1 83 ? 17.595 4.051 -13.635 1.00 50.81 83 ASP A O 1
ATOM 654 N N . PHE A 1 84 ? 17.695 1.820 -13.885 1.00 46.81 84 PHE A N 1
ATOM 655 C CA . PHE A 1 84 ? 18.679 1.608 -12.817 1.00 46.81 84 PHE A CA 1
ATOM 656 C C . PHE A 1 84 ? 19.995 2.360 -13.080 1.00 46.81 84 PHE A C 1
ATOM 658 O O . PHE A 1 84 ? 20.697 2.732 -12.140 1.00 46.81 84 PHE A O 1
ATOM 665 N N . ARG A 1 85 ? 20.323 2.631 -14.352 1.00 40.78 85 ARG A N 1
ATOM 666 C CA . ARG A 1 85 ? 21.540 3.354 -14.753 1.00 40.78 85 ARG A CA 1
ATOM 667 C C . ARG A 1 85 ? 21.422 4.874 -14.592 1.00 40.78 85 ARG A C 1
ATOM 669 O O . ARG A 1 85 ? 22.444 5.553 -14.573 1.00 40.78 85 ARG A O 1
ATOM 676 N N . CYS A 1 86 ? 20.211 5.413 -14.434 1.00 38.12 86 CYS A N 1
ATOM 677 C CA . CYS A 1 86 ? 19.946 6.857 -14.383 1.00 38.12 86 CYS A CA 1
ATOM 678 C C . CYS A 1 86 ? 19.881 7.445 -12.959 1.00 38.12 86 CYS A C 1
ATOM 680 O O . CYS A 1 86 ? 19.444 8.582 -12.786 1.00 38.12 86 CYS A O 1
ATOM 682 N N . GLY A 1 87 ? 20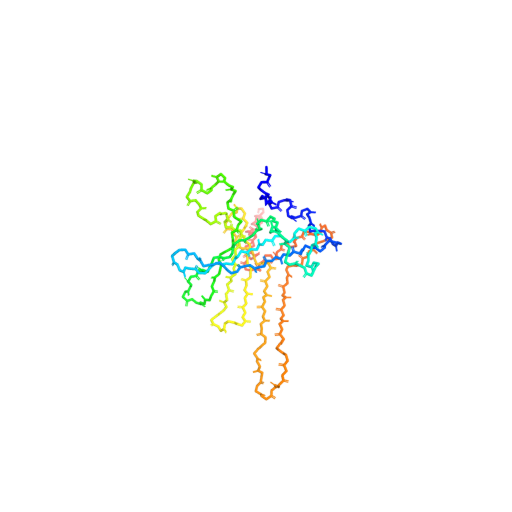.282 6.700 -11.922 1.00 38.53 87 GLY A N 1
ATOM 683 C CA . GLY A 1 87 ? 20.353 7.214 -10.545 1.00 38.53 87 GLY A CA 1
ATOM 684 C C . GLY A 1 87 ? 18.998 7.422 -9.853 1.00 38.53 87 GLY A C 1
ATOM 685 O O . GLY A 1 87 ? 18.951 7.914 -8.726 1.00 38.53 87 GLY A O 1
ATOM 686 N N . ARG A 1 88 ? 17.882 7.013 -10.474 1.00 53.41 88 ARG A N 1
ATOM 687 C CA . ARG A 1 88 ? 16.580 6.878 -9.801 1.00 53.41 88 ARG A CA 1
ATOM 688 C C . ARG A 1 88 ? 16.542 5.543 -9.058 1.00 53.41 88 ARG A C 1
ATOM 690 O O . ARG A 1 88 ? 15.856 4.622 -9.478 1.00 53.41 88 ARG A O 1
ATOM 697 N N . GLU A 1 89 ? 17.281 5.441 -7.952 1.00 66.19 89 GLU A N 1
ATOM 698 C CA . GLU A 1 89 ? 17.473 4.188 -7.187 1.00 66.19 89 GLU A CA 1
ATOM 699 C C . GLU A 1 89 ? 16.170 3.447 -6.824 1.00 66.19 89 GLU A C 1
ATOM 701 O O . GLU A 1 89 ? 16.177 2.236 -6.598 1.00 66.19 89 GLU A O 1
ATOM 706 N N . TRP A 1 90 ? 15.051 4.173 -6.736 1.00 73.62 90 TRP A N 1
ATOM 707 C CA . TRP A 1 90 ? 13.779 3.657 -6.229 1.00 73.62 90 TRP A CA 1
ATOM 708 C C . TRP A 1 90 ? 12.658 3.611 -7.273 1.00 73.62 90 TRP A C 1
ATOM 710 O O . TRP A 1 90 ? 11.687 2.898 -7.043 1.00 73.62 90 TRP A O 1
ATOM 720 N N . GLY A 1 91 ? 12.821 4.292 -8.415 1.00 80.75 91 GLY A N 1
ATOM 721 C CA . GLY A 1 91 ? 11.808 4.405 -9.470 1.00 80.75 91 GLY A CA 1
ATOM 722 C C . GLY A 1 91 ? 10.849 5.593 -9.307 1.00 80.75 91 GLY A C 1
ATOM 723 O O . GLY A 1 91 ? 11.205 6.608 -8.703 1.00 80.75 91 GLY A O 1
ATOM 724 N N . GLU A 1 92 ? 9.661 5.512 -9.913 1.00 85.00 92 GLU A N 1
ATOM 725 C CA . GLU A 1 92 ? 8.652 6.584 -9.889 1.00 85.00 92 GLU A CA 1
ATOM 726 C C . GLU A 1 92 ? 7.811 6.511 -8.611 1.00 85.00 92 GLU A C 1
ATOM 728 O O . GLU A 1 92 ? 7.225 5.472 -8.311 1.00 85.00 92 GLU A O 1
ATOM 733 N N . ILE A 1 93 ? 7.699 7.621 -7.872 1.00 87.94 93 ILE A N 1
ATOM 734 C CA . ILE A 1 93 ? 6.798 7.705 -6.716 1.00 87.94 93 ILE A CA 1
ATOM 735 C C . ILE A 1 93 ? 5.360 7.696 -7.224 1.00 87.94 93 ILE A C 1
ATOM 737 O O . ILE A 1 93 ? 4.953 8.608 -7.932 1.00 87.94 93 ILE A O 1
ATOM 741 N N . VAL A 1 94 ? 4.576 6.720 -6.776 1.00 89.88 94 VAL A N 1
ATOM 742 C CA . VAL A 1 94 ? 3.151 6.596 -7.122 1.00 89.88 94 VAL A CA 1
ATOM 743 C C . VAL A 1 94 ? 2.224 6.760 -5.929 1.00 89.88 94 VAL A C 1
ATOM 745 O O . VAL A 1 94 ? 1.025 6.983 -6.087 1.00 89.88 94 VAL A O 1
ATOM 748 N N . GLY A 1 95 ? 2.763 6.676 -4.713 1.00 92.12 95 GLY A N 1
ATOM 749 C CA . GLY A 1 95 ? 1.934 6.720 -3.524 1.00 92.12 95 GLY A CA 1
ATOM 750 C C . GLY A 1 95 ? 2.689 6.965 -2.229 1.00 92.12 95 GLY A C 1
ATOM 751 O O . GLY A 1 95 ? 3.920 7.018 -2.174 1.00 92.12 95 GLY A O 1
ATOM 752 N N . ARG A 1 96 ? 1.923 7.103 -1.150 1.00 93.44 96 ARG A N 1
ATOM 753 C CA . ARG A 1 96 ? 2.436 7.219 0.211 1.00 93.44 96 ARG A CA 1
ATOM 754 C C . ARG A 1 96 ? 1.482 6.567 1.197 1.00 93.44 96 ARG A C 1
ATOM 756 O O . ARG A 1 96 ? 0.272 6.729 1.093 1.00 93.44 96 ARG A O 1
ATOM 763 N N . VAL A 1 97 ? 2.037 5.897 2.198 1.00 94.31 97 VAL A N 1
ATOM 764 C CA . VAL A 1 97 ? 1.320 5.453 3.397 1.00 94.31 97 VAL A CA 1
ATOM 765 C C . VAL A 1 97 ? 1.761 6.333 4.554 1.00 94.31 97 VAL A C 1
ATOM 767 O O . VAL A 1 97 ? 2.955 6.530 4.758 1.00 94.31 97 VAL A O 1
ATOM 770 N N . THR A 1 98 ? 0.828 6.887 5.317 1.00 93.31 98 THR A N 1
ATOM 771 C CA . THR A 1 98 ? 1.122 7.742 6.473 1.00 93.31 98 THR A CA 1
ATOM 772 C C . THR A 1 98 ? 0.336 7.265 7.680 1.00 93.31 98 THR A C 1
ATOM 774 O O . THR A 1 98 ? -0.878 7.120 7.613 1.00 93.31 98 THR A O 1
ATOM 777 N N . SER A 1 99 ? 1.033 7.017 8.783 1.00 94.00 99 SER A N 1
ATOM 778 C CA . SER A 1 99 ? 0.442 6.642 10.063 1.00 94.00 99 SER A CA 1
ATOM 779 C C . SER A 1 99 ? 0.201 7.866 10.939 1.00 94.00 99 SER A C 1
ATOM 781 O O . SER A 1 99 ? 0.985 8.815 10.914 1.00 94.00 99 SER A O 1
ATOM 783 N N . ASN A 1 100 ? -0.811 7.800 11.802 1.00 91.69 100 ASN A N 1
ATOM 784 C CA . ASN A 1 100 ? -0.864 8.655 12.985 1.00 91.69 100 ASN A CA 1
ATOM 785 C C . ASN A 1 100 ? 0.235 8.274 13.998 1.00 91.69 100 ASN A C 1
ATOM 787 O O . ASN A 1 100 ? 0.825 7.192 13.922 1.00 91.69 100 ASN A O 1
ATOM 791 N N . THR A 1 101 ? 0.460 9.136 14.992 1.00 89.56 101 THR A N 1
ATOM 792 C CA . THR A 1 101 ? 1.466 8.936 16.051 1.00 89.56 101 THR A CA 1
ATOM 793 C C . THR A 1 101 ? 1.274 7.628 16.822 1.00 89.56 101 THR A C 1
ATOM 795 O O . THR A 1 101 ? 2.246 7.006 17.231 1.00 89.56 101 THR A O 1
ATOM 798 N N . MET A 1 102 ? 0.024 7.189 17.001 1.00 89.94 102 MET A N 1
ATOM 799 C CA . MET A 1 102 ? -0.308 5.985 17.771 1.00 89.94 102 MET A CA 1
ATOM 800 C C . MET A 1 102 ? -0.142 4.673 16.990 1.00 89.94 102 MET A C 1
ATOM 802 O O . MET A 1 102 ? -0.273 3.608 17.587 1.00 89.94 102 MET A O 1
ATOM 806 N N . GLY A 1 103 ? 0.089 4.714 15.673 1.00 90.44 103 GLY A N 1
ATOM 807 C CA . GLY A 1 103 ? 0.153 3.495 14.857 1.00 90.44 103 GLY A CA 1
ATOM 808 C C . GLY A 1 103 ? -1.191 2.777 14.699 1.00 90.44 103 GLY A C 1
ATOM 809 O O . GLY A 1 103 ? -1.228 1.567 14.503 1.00 90.44 103 GLY A O 1
ATOM 810 N N . THR A 1 104 ? -2.309 3.492 14.841 1.00 93.88 104 THR A N 1
ATOM 811 C CA . THR A 1 104 ? -3.668 2.915 14.815 1.00 93.88 104 THR A CA 1
ATOM 812 C C . THR A 1 104 ? -4.486 3.349 13.612 1.00 93.88 104 THR A C 1
ATOM 814 O O . THR A 1 104 ? -5.518 2.745 13.329 1.00 93.88 104 THR A O 1
ATOM 817 N N . LYS A 1 105 ? -4.054 4.388 12.896 1.00 95.69 105 LYS A N 1
ATOM 818 C CA . LYS A 1 105 ? -4.712 4.880 11.686 1.00 95.69 105 LYS A CA 1
ATOM 819 C C . LYS A 1 105 ? -3.667 5.115 10.612 1.00 95.69 105 LYS A C 1
ATOM 821 O O . LYS A 1 105 ? -2.674 5.790 10.874 1.00 95.69 105 LYS A O 1
ATOM 826 N N . TYR A 1 106 ? -3.924 4.594 9.423 1.00 95.50 106 TYR A N 1
ATOM 827 C CA . TYR A 1 106 ? -3.060 4.706 8.262 1.00 95.50 106 TYR A CA 1
ATOM 828 C C . TYR A 1 106 ? -3.856 5.279 7.099 1.00 95.50 106 TYR A C 1
ATOM 830 O O . TYR A 1 106 ? -4.915 4.756 6.769 1.00 95.50 106 TYR A O 1
ATOM 838 N N . THR A 1 107 ? -3.326 6.317 6.469 1.00 94.44 107 THR A N 1
ATOM 839 C CA . THR A 1 107 ? -3.857 6.903 5.240 1.00 94.44 107 THR A CA 1
ATOM 840 C C . THR A 1 107 ? -2.947 6.516 4.084 1.00 94.44 107 THR A C 1
ATOM 842 O O . THR A 1 107 ? -1.735 6.730 4.149 1.00 94.44 107 THR A O 1
ATOM 845 N N . ILE A 1 108 ? -3.527 5.948 3.031 1.00 94.38 108 ILE A N 1
ATOM 846 C CA . ILE A 1 108 ? -2.869 5.635 1.767 1.00 94.38 108 ILE A CA 1
ATOM 847 C C . ILE A 1 108 ? -3.314 6.671 0.741 1.00 94.38 108 ILE A C 1
ATOM 849 O O . ILE A 1 108 ? -4.511 6.858 0.505 1.00 94.38 108 ILE A O 1
ATOM 853 N N . SER A 1 109 ? -2.343 7.336 0.127 1.00 92.44 109 SER A N 1
ATOM 854 C CA . SER A 1 109 ? -2.561 8.345 -0.903 1.00 92.44 109 SER A CA 1
ATOM 855 C C . SER A 1 109 ? -1.825 7.975 -2.184 1.00 92.44 109 SER A C 1
ATOM 857 O O . SER A 1 109 ? -0.713 7.454 -2.123 1.00 92.44 109 SER A O 1
ATOM 859 N N . GLU A 1 110 ? -2.423 8.289 -3.325 1.00 90.56 110 GLU A N 1
ATOM 860 C CA . GLU A 1 110 ? -1.776 8.261 -4.640 1.00 90.56 110 GLU A CA 1
ATOM 861 C C . GLU A 1 110 ? -1.381 9.679 -5.057 1.00 90.56 110 GLU A C 1
ATOM 863 O O . GLU A 1 110 ? -1.983 10.658 -4.598 1.00 90.56 110 GLU A O 1
ATOM 868 N N . VAL A 1 111 ? -0.374 9.790 -5.919 1.00 84.94 111 VAL A N 1
ATOM 869 C CA . VAL A 1 111 ? -0.009 11.059 -6.554 1.00 84.94 111 VAL A CA 1
ATOM 870 C C . VAL A 1 111 ? -0.640 11.132 -7.945 1.00 84.94 111 VAL A C 1
ATOM 872 O O . VAL A 1 111 ? -0.504 10.213 -8.747 1.00 84.94 111 VAL A O 1
ATOM 875 N N . SER A 1 112 ? -1.356 12.219 -8.234 1.00 78.69 112 SER A N 1
ATOM 876 C CA . SER A 1 112 ? -1.837 12.527 -9.585 1.00 78.69 112 SER A CA 1
ATOM 877 C C . SER A 1 112 ? -0.848 13.447 -10.311 1.00 78.69 112 SER A C 1
ATOM 879 O O . SER A 1 112 ? -0.017 14.097 -9.673 1.00 78.69 112 SER A O 1
ATOM 881 N N . GLY A 1 113 ? -0.935 13.532 -11.646 1.00 67.69 113 GLY A N 1
ATOM 882 C CA . GLY A 1 113 ? 0.042 14.199 -12.531 1.00 67.69 113 GLY A CA 1
ATOM 883 C C . GLY A 1 113 ? 0.349 15.685 -12.263 1.00 67.69 113 GLY A C 1
ATOM 884 O O . GLY A 1 113 ? 1.209 16.254 -12.924 1.00 67.69 113 GLY A O 1
ATOM 885 N N . ALA A 1 114 ? -0.307 16.315 -11.286 1.00 70.69 114 ALA A N 1
ATOM 886 C CA . ALA A 1 114 ? 0.003 17.658 -10.792 1.00 70.69 114 ALA A CA 1
ATOM 887 C C . ALA A 1 114 ? 0.692 17.657 -9.407 1.00 70.69 114 ALA A C 1
ATOM 889 O O . ALA A 1 114 ? 0.627 18.654 -8.690 1.00 70.69 114 ALA A O 1
ATOM 890 N N . ASN A 1 115 ? 1.306 16.540 -8.991 1.00 74.38 115 ASN A N 1
ATOM 891 C CA . ASN A 1 115 ? 1.814 16.325 -7.626 1.00 74.38 115 ASN A CA 1
ATOM 892 C C . ASN A 1 115 ? 0.748 16.542 -6.537 1.00 74.38 115 ASN A C 1
ATOM 894 O O . ASN A 1 115 ? 1.057 16.863 -5.385 1.00 74.38 115 ASN A O 1
ATOM 898 N N . VAL A 1 116 ? -0.525 16.374 -6.900 1.00 81.38 116 VAL A N 1
ATOM 899 C CA . VAL A 1 116 ? -1.643 16.463 -5.966 1.00 81.38 116 VAL A CA 1
ATOM 900 C C . VAL A 1 116 ? -1.858 15.082 -5.368 1.00 81.38 116 VAL A C 1
ATOM 902 O O . VAL A 1 116 ? -1.955 14.086 -6.079 1.00 81.38 116 VAL A O 1
ATOM 905 N N . TRP A 1 117 ? -1.913 15.027 -4.042 1.00 86.19 117 TRP A N 1
ATOM 906 C CA . TRP A 1 117 ? -2.130 13.788 -3.309 1.00 86.19 117 TRP A CA 1
ATOM 907 C C . TRP A 1 117 ? -3.622 13.551 -3.112 1.00 86.19 117 TRP A C 1
ATOM 909 O O . TRP A 1 117 ? -4.309 14.394 -2.531 1.00 86.19 117 TRP A O 1
ATOM 919 N N . HIS A 1 118 ? -4.106 12.394 -3.554 1.00 86.88 118 HIS A N 1
ATOM 920 C CA . HIS A 1 118 ? -5.492 11.973 -3.371 1.00 86.88 118 HIS A CA 1
ATOM 921 C C . HIS A 1 118 ? -5.539 10.787 -2.412 1.00 86.88 118 HIS A C 1
ATOM 923 O O . HIS A 1 118 ? -4.780 9.831 -2.551 1.00 86.88 118 HIS A O 1
ATOM 929 N N . GLU A 1 119 ? -6.431 10.830 -1.425 1.00 89.62 119 GLU A N 1
ATOM 930 C CA . GLU A 1 119 ? -6.644 9.706 -0.514 1.00 89.62 119 GLU A CA 1
ATOM 931 C C . GLU A 1 119 ? -7.357 8.557 -1.239 1.00 89.62 119 GLU A C 1
ATOM 933 O O . GLU A 1 119 ? -8.371 8.761 -1.911 1.00 89.62 119 GLU A O 1
ATOM 938 N N . VAL A 1 120 ? -6.805 7.349 -1.140 1.00 90.31 120 VAL A N 1
ATOM 939 C CA . VAL A 1 120 ? -7.326 6.143 -1.810 1.00 90.31 120 VAL A CA 1
ATOM 940 C C . VAL A 1 120 ? -7.897 5.159 -0.796 1.00 90.31 120 VAL A C 1
ATOM 942 O O . VAL A 1 120 ? -8.907 4.507 -1.063 1.00 90.31 120 VAL A O 1
ATOM 945 N N . CYS A 1 121 ? -7.250 5.037 0.364 1.00 93.50 121 CYS A N 1
ATOM 946 C CA . CYS A 1 121 ? -7.657 4.106 1.405 1.00 93.50 121 CYS A CA 1
ATOM 947 C C . CYS A 1 121 ? -7.268 4.626 2.793 1.00 93.50 121 CYS A C 1
ATOM 949 O O . CYS A 1 121 ? -6.196 5.204 2.968 1.00 93.50 121 CYS A O 1
ATOM 951 N N . ILE A 1 122 ? -8.117 4.376 3.786 1.00 95.06 122 ILE A N 1
ATOM 952 C CA . ILE A 1 122 ? -7.791 4.525 5.204 1.00 95.06 122 ILE A CA 1
ATOM 953 C C . ILE A 1 122 ? -7.926 3.162 5.871 1.00 95.06 122 ILE A C 1
ATOM 955 O O . ILE A 1 122 ? -8.958 2.508 5.747 1.00 95.06 122 ILE A O 1
ATOM 959 N N . VAL A 1 123 ? -6.918 2.770 6.645 1.00 96.94 123 VAL A N 1
ATOM 960 C CA . VAL A 1 123 ? -6.974 1.596 7.518 1.00 96.94 123 VAL A CA 1
ATOM 961 C C . VAL A 1 123 ? -6.961 2.048 8.969 1.00 96.94 123 VAL A C 1
ATOM 963 O O . VAL A 1 123 ? -6.059 2.771 9.395 1.00 96.94 123 VAL A O 1
ATOM 966 N N . THR A 1 124 ? -7.940 1.605 9.750 1.00 96.94 124 THR A N 1
ATOM 967 C CA . THR A 1 124 ? -8.000 1.832 11.193 1.00 96.94 124 THR A CA 1
ATOM 968 C C . THR A 1 124 ? -7.970 0.514 11.953 1.00 96.94 124 THR A C 1
ATOM 970 O O . THR A 1 124 ? -8.622 -0.465 11.590 1.00 96.94 124 THR A O 1
ATOM 973 N N . TYR A 1 125 ? -7.196 0.498 13.030 1.00 94.94 125 TYR A N 1
ATOM 974 C CA . TYR A 1 125 ? -7.112 -0.603 13.973 1.00 94.94 125 TYR A CA 1
ATOM 975 C C . TYR A 1 125 ? -7.758 -0.179 15.281 1.00 94.94 125 TYR A C 1
ATOM 977 O O . TYR A 1 125 ? -7.360 0.826 15.880 1.00 94.94 125 TYR A O 1
ATOM 985 N N . ASP A 1 126 ? -8.721 -0.969 15.743 1.00 92.81 126 ASP A N 1
ATOM 986 C CA . ASP A 1 126 ? -9.327 -0.740 17.044 1.00 92.81 126 ASP A CA 1
ATOM 987 C C . ASP A 1 126 ? -8.311 -1.042 18.149 1.00 92.81 126 ASP A C 1
ATOM 989 O O . ASP A 1 126 ? -7.580 -2.042 18.132 1.00 92.81 126 ASP A O 1
ATOM 993 N N . ILE A 1 127 ? -8.275 -0.154 19.138 1.00 88.69 127 ILE A N 1
ATOM 994 C CA . ILE A 1 127 ? -7.504 -0.359 20.359 1.00 88.69 127 ILE A CA 1
ATOM 995 C C . ILE A 1 127 ? -8.335 -1.264 21.267 1.00 88.69 127 ILE A C 1
ATOM 997 O O . ILE A 1 127 ? -9.539 -1.056 21.430 1.00 88.69 127 ILE A O 1
ATOM 1001 N N . ASN A 1 128 ? -7.698 -2.273 21.861 1.00 83.69 128 ASN A N 1
ATOM 1002 C CA . ASN A 1 128 ? -8.379 -3.137 22.817 1.00 83.69 128 ASN A CA 1
ATOM 1003 C C . ASN A 1 128 ? -8.900 -2.301 23.984 1.00 83.69 128 ASN A C 1
ATOM 1005 O O . ASN A 1 128 ? -8.130 -1.658 24.696 1.00 83.69 128 ASN A O 1
ATOM 1009 N N . PHE A 1 129 ? -10.212 -2.346 24.187 1.00 79.81 129 PHE A N 1
ATOM 1010 C CA . PHE A 1 129 ? -10.815 -1.820 25.398 1.00 79.81 129 PHE A CA 1
ATOM 1011 C C . PHE A 1 129 ? -10.443 -2.729 26.574 1.00 79.81 129 PHE A C 1
ATOM 1013 O O . PHE A 1 129 ? -10.398 -3.954 26.419 1.00 79.81 129 PHE A O 1
ATOM 1020 N N . MET A 1 130 ? -10.165 -2.143 27.741 1.00 82.38 130 MET A N 1
ATOM 1021 C CA . MET A 1 130 ? -9.770 -2.900 28.930 1.00 82.38 130 MET A CA 1
ATOM 1022 C C . MET A 1 130 ? -10.743 -4.052 29.211 1.00 82.38 130 MET A C 1
ATOM 1024 O O . MET A 1 130 ? -11.959 -3.874 29.212 1.00 82.38 130 MET A O 1
ATOM 1028 N N . GLY A 1 131 ? -10.193 -5.247 29.433 1.00 80.00 131 GLY A N 1
ATOM 1029 C CA . GLY A 1 131 ? -10.962 -6.452 29.756 1.00 80.00 131 GLY A CA 1
ATOM 1030 C C . GLY A 1 131 ? -11.489 -7.243 28.555 1.00 80.00 131 GLY A C 1
ATOM 1031 O O . GLY A 1 131 ? -11.887 -8.393 28.735 1.00 80.00 131 GLY A O 1
ATOM 1032 N N . LYS A 1 132 ? -11.441 -6.710 27.323 1.00 80.94 132 LYS A N 1
ATOM 1033 C CA . LYS A 1 132 ? -11.779 -7.500 26.130 1.00 80.94 132 LYS A CA 1
ATOM 1034 C C . LYS A 1 132 ? -10.615 -8.409 25.731 1.00 80.94 132 LYS A C 1
ATOM 1036 O O . LYS A 1 132 ? -9.540 -7.941 25.362 1.00 80.94 132 LYS A O 1
ATOM 1041 N N . LYS A 1 133 ? -10.857 -9.722 25.767 1.00 83.69 133 LYS A N 1
ATOM 1042 C CA . LYS A 1 133 ? -10.002 -10.754 25.162 1.00 83.69 133 LYS A CA 1
ATOM 1043 C C . LYS A 1 133 ? -10.596 -11.128 23.801 1.00 83.69 133 LYS A C 1
ATOM 1045 O O . LYS A 1 133 ? -11.783 -11.429 23.734 1.00 83.69 133 LYS A O 1
ATOM 1050 N N . GLY A 1 134 ? -9.805 -11.097 22.729 1.00 86.31 134 GLY A N 1
ATOM 1051 C CA . GLY A 1 134 ? -10.271 -11.492 21.395 1.00 86.31 134 GLY A CA 1
ATOM 1052 C C . GLY A 1 134 ? -9.503 -10.845 20.237 1.00 86.31 134 GLY A C 1
ATOM 1053 O O . GLY A 1 134 ? -8.588 -10.050 20.475 1.00 86.31 134 GLY A O 1
ATOM 1054 N N . PRO A 1 135 ? -9.855 -11.191 18.983 1.00 91.75 135 PRO A N 1
ATOM 1055 C CA . PRO A 1 135 ? -9.259 -10.591 17.795 1.00 91.75 135 PRO A CA 1
ATOM 1056 C C . PRO A 1 135 ? -9.567 -9.090 17.724 1.00 91.75 135 PRO A C 1
ATOM 1058 O O . PRO A 1 135 ? -10.687 -8.654 17.995 1.00 91.75 135 PRO A O 1
ATOM 1061 N N . ARG A 1 136 ? -8.564 -8.294 17.341 1.00 89.69 136 ARG A N 1
ATOM 1062 C CA . ARG A 1 136 ? -8.740 -6.854 17.119 1.00 89.69 136 ARG A CA 1
ATOM 1063 C C . ARG A 1 136 ? -9.480 -6.608 15.815 1.00 89.69 136 ARG A C 1
ATOM 1065 O O . ARG A 1 136 ? -9.190 -7.247 14.806 1.00 89.69 136 ARG A O 1
ATOM 1072 N N . LYS A 1 137 ? -10.395 -5.642 15.831 1.00 94.12 137 LYS A N 1
ATOM 1073 C CA . LYS A 1 137 ? -11.078 -5.193 14.622 1.00 94.12 137 LYS A CA 1
ATOM 1074 C C . LYS A 1 137 ? -10.139 -4.316 13.789 1.00 94.12 137 LYS A C 1
ATOM 1076 O O . LYS A 1 137 ? -9.469 -3.430 14.317 1.00 94.12 137 LYS A O 1
ATOM 1081 N N . MET A 1 138 ? -10.122 -4.572 12.486 1.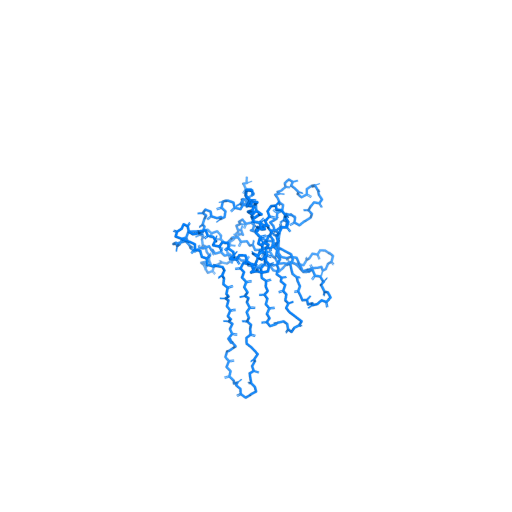00 97.19 138 MET A N 1
ATOM 1082 C CA . MET A 1 138 ? -9.508 -3.725 11.467 1.00 97.19 138 MET A CA 1
ATOM 1083 C C . MET A 1 138 ? -10.623 -3.225 10.548 1.00 97.19 138 MET A C 1
ATOM 1085 O O . MET A 1 138 ? -11.481 -4.012 10.148 1.00 97.19 138 MET A O 1
ATOM 1089 N N . THR A 1 139 ? -10.626 -1.936 10.225 1.00 97.31 139 THR A N 1
ATOM 1090 C CA . THR A 1 139 ? -11.550 -1.350 9.248 1.00 97.31 139 THR A CA 1
ATOM 1091 C C . THR A 1 139 ? -10.737 -0.747 8.114 1.00 97.31 139 THR A C 1
ATOM 1093 O O . THR A 1 139 ? -9.816 0.025 8.369 1.00 97.31 139 THR A O 1
ATOM 1096 N N . ALA A 1 140 ? -11.071 -1.094 6.874 1.00 95.44 140 ALA A N 1
ATOM 1097 C CA . ALA A 1 140 ? -10.499 -0.481 5.683 1.00 95.44 140 ALA A CA 1
ATOM 1098 C C . ALA A 1 140 ? -11.604 0.268 4.932 1.00 95.44 140 ALA A C 1
ATOM 1100 O O . ALA A 1 140 ? -12.601 -0.332 4.534 1.00 95.44 140 ALA A O 1
ATOM 1101 N N . THR A 1 141 ? -11.424 1.572 4.750 1.00 93.31 141 THR A N 1
ATOM 1102 C CA . THR A 1 141 ? -12.296 2.417 3.932 1.00 93.31 141 THR A CA 1
ATOM 1103 C C . THR A 1 141 ? -11.569 2.706 2.635 1.00 93.31 141 THR A C 1
ATOM 1105 O O . THR A 1 141 ? -10.537 3.370 2.652 1.00 93.31 141 THR A O 1
ATOM 1108 N N . ILE A 1 142 ? -12.097 2.209 1.523 1.00 90.81 142 ILE A N 1
ATOM 1109 C CA . ILE A 1 142 ? -11.542 2.418 0.183 1.00 90.81 142 ILE A CA 1
ATOM 1110 C C . ILE A 1 142 ? -12.415 3.394 -0.601 1.00 90.81 142 ILE A C 1
ATOM 1112 O O . ILE A 1 142 ? -13.621 3.489 -0.361 1.00 90.81 142 ILE A O 1
ATOM 1116 N N . ARG A 1 143 ? -11.810 4.121 -1.542 1.00 86.38 143 ARG A N 1
ATOM 1117 C CA . ARG A 1 143 ? -12.543 5.001 -2.455 1.00 86.38 143 ARG A CA 1
ATOM 1118 C C . ARG A 1 143 ? -13.615 4.203 -3.210 1.00 86.38 143 ARG A C 1
ATOM 1120 O O . ARG A 1 143 ? -13.352 3.104 -3.696 1.00 86.38 143 ARG A O 1
ATOM 1127 N N . ALA A 1 144 ? -14.818 4.766 -3.309 1.00 85.75 144 ALA A N 1
ATOM 1128 C CA . ALA A 1 144 ? -15.883 4.182 -4.113 1.00 85.75 144 ALA A CA 1
ATOM 1129 C C . ALA A 1 144 ? -15.492 4.160 -5.597 1.00 85.75 144 ALA A C 1
ATOM 1131 O O . ALA A 1 144 ? -14.750 5.023 -6.070 1.00 85.75 144 ALA A O 1
ATOM 1132 N N . VAL A 1 145 ? -16.024 3.185 -6.331 1.00 84.88 145 VAL A N 1
ATOM 1133 C CA . VAL A 1 145 ? -15.838 3.055 -7.778 1.00 84.88 145 VAL A CA 1
ATOM 1134 C C . VAL A 1 145 ? -17.171 3.210 -8.497 1.00 84.88 145 VAL A C 1
ATOM 1136 O O . VAL A 1 145 ? -18.221 2.841 -7.968 1.00 84.88 145 VAL A O 1
ATOM 1139 N N . ASP A 1 146 ? -17.137 3.790 -9.690 1.00 84.50 146 ASP A N 1
ATOM 1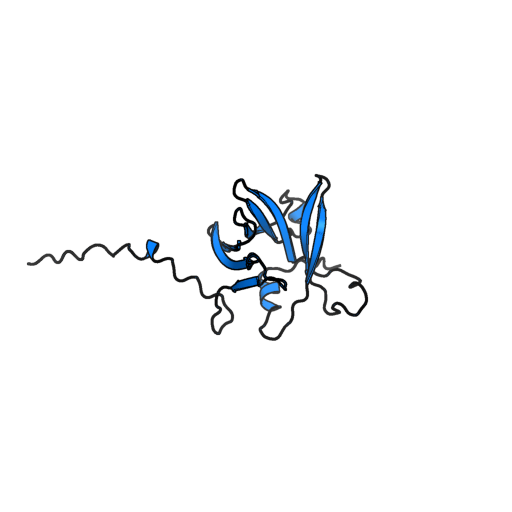140 C CA . ASP A 1 146 ? -18.301 3.896 -10.554 1.00 84.50 146 ASP A CA 1
ATOM 1141 C C . ASP A 1 146 ? -18.595 2.564 -11.266 1.00 84.50 146 ASP A C 1
ATOM 1143 O O . ASP A 1 146 ? -17.898 1.558 -11.111 1.00 84.50 146 ASP A O 1
ATOM 1147 N N . LYS A 1 147 ? -19.643 2.556 -12.095 1.00 82.81 147 LYS A N 1
ATOM 1148 C CA . LYS A 1 147 ? -20.043 1.378 -12.884 1.00 82.81 147 LYS A CA 1
ATOM 1149 C C . LYS A 1 147 ? -18.978 0.926 -13.891 1.00 82.81 147 LYS A C 1
ATOM 1151 O O . LYS A 1 147 ? -19.063 -0.190 -14.389 1.00 82.81 147 LYS A O 1
ATOM 1156 N N . THR A 1 148 ? -18.011 1.784 -14.213 1.00 80.88 148 THR A N 1
ATOM 1157 C CA . THR A 1 148 ? -16.892 1.481 -15.115 1.00 80.88 148 THR A CA 1
ATOM 1158 C C . THR A 1 148 ? -15.672 0.939 -14.367 1.00 80.88 148 THR A C 1
ATOM 1160 O O . THR A 1 148 ? -14.655 0.644 -14.990 1.00 80.88 148 THR A O 1
ATOM 1163 N N . GLY A 1 149 ? -15.764 0.793 -13.039 1.00 73.50 149 GLY A N 1
ATOM 1164 C CA . GLY A 1 149 ? -14.654 0.370 -12.190 1.00 73.50 149 GLY A CA 1
ATOM 1165 C C . GLY A 1 149 ? -13.622 1.472 -11.953 1.00 73.50 149 GLY A C 1
ATOM 1166 O O . GLY A 1 149 ? -12.536 1.193 -11.450 1.00 73.50 149 GLY A O 1
ATOM 1167 N N . ARG A 1 150 ? -13.931 2.723 -12.311 1.00 79.81 150 ARG A N 1
ATOM 1168 C CA . ARG A 1 150 ? -13.052 3.865 -12.059 1.00 79.81 150 ARG A CA 1
ATOM 1169 C C . ARG A 1 150 ? -13.341 4.444 -10.689 1.00 79.81 150 ARG A C 1
ATOM 1171 O O . ARG A 1 150 ? -14.489 4.521 -10.266 1.00 79.81 150 ARG A O 1
ATOM 1178 N N . ALA A 1 151 ? -12.286 4.872 -10.008 1.00 79.88 151 ALA A N 1
ATOM 1179 C CA . ALA A 1 151 ? -12.388 5.637 -8.777 1.00 79.88 151 ALA A CA 1
ATOM 1180 C C . ALA A 1 151 ? -13.323 6.843 -8.963 1.00 79.88 151 ALA A C 1
ATOM 1182 O O . ALA A 1 151 ? -13.098 7.676 -9.840 1.00 79.88 151 ALA A O 1
ATOM 1183 N N . ILE A 1 152 ? -14.344 6.956 -8.116 1.00 83.00 152 ILE A N 1
ATOM 1184 C CA . ILE A 1 152 ? -15.125 8.184 -8.003 1.00 83.00 152 ILE A CA 1
ATOM 1185 C C . ILE A 1 152 ? -14.229 9.175 -7.274 1.00 83.00 152 ILE A C 1
ATOM 1187 O O . ILE A 1 152 ? -13.921 8.971 -6.097 1.00 83.00 152 ILE A O 1
ATOM 1191 N N . GLU A 1 153 ? -13.765 10.206 -7.984 1.00 69.62 153 GLU A N 1
ATOM 1192 C CA . GLU A 1 153 ? -12.961 11.273 -7.387 1.00 69.62 153 GLU A CA 1
ATOM 1193 C C . GLU A 1 153 ? -13.634 11.768 -6.103 1.00 69.62 153 GLU A C 1
ATOM 1195 O O . GLU A 1 153 ? -14.864 11.918 -6.080 1.00 69.62 153 GLU A O 1
ATOM 1200 N N . PRO A 1 154 ? -12.868 11.999 -5.021 1.00 62.47 154 PRO A N 1
ATOM 1201 C CA . PRO A 1 154 ? -13.452 12.509 -3.799 1.00 62.47 154 PRO A CA 1
ATOM 1202 C C . PRO A 1 154 ? -14.228 13.779 -4.136 1.00 62.47 154 PRO A C 1
ATOM 1204 O O . PRO A 1 154 ? -13.695 14.689 -4.780 1.00 62.47 154 PRO A O 1
ATOM 1207 N N . LEU A 1 155 ? -15.492 13.829 -3.700 1.00 52.00 155 LEU A N 1
ATOM 1208 C CA . LEU A 1 155 ? -16.259 15.069 -3.665 1.00 52.00 155 LEU A CA 1
ATOM 1209 C C . LEU A 1 155 ? -15.337 16.103 -3.026 1.00 52.00 155 LEU A C 1
ATOM 1211 O O . LEU A 1 155 ? -14.901 15.904 -1.889 1.00 52.00 155 LEU A O 1
ATOM 1215 N N . GLN A 1 156 ? -14.941 17.123 -3.796 1.00 52.03 156 GLN A N 1
ATOM 1216 C CA . GLN A 1 156 ? -13.979 18.112 -3.324 1.00 52.03 156 GLN A CA 1
ATOM 1217 C C . GLN A 1 156 ? -14.400 18.561 -1.922 1.00 52.03 156 GLN A C 1
ATOM 1219 O O . GLN A 1 156 ? -15.581 18.871 -1.734 1.00 52.03 156 GLN A O 1
ATOM 1224 N N . PRO A 1 157 ? -13.489 18.585 -0.931 1.00 48.16 157 PRO A N 1
ATOM 1225 C CA . PRO A 1 157 ? -13.849 19.084 0.383 1.00 48.16 157 PRO A CA 1
ATOM 1226 C C . PRO A 1 157 ? -14.474 20.474 0.221 1.00 48.16 157 PRO A C 1
ATOM 1228 O O . PRO A 1 157 ? -13.915 21.336 -0.463 1.00 48.16 157 PRO A O 1
ATOM 1231 N N . LEU A 1 158 ? -15.649 20.669 0.832 1.00 50.28 158 LEU A N 1
ATOM 1232 C CA . LEU A 1 158 ? -16.500 21.867 0.716 1.00 50.28 158 LEU A CA 1
ATOM 1233 C C . LEU A 1 158 ? -15.742 23.193 0.923 1.00 50.28 158 LEU A C 1
ATOM 1235 O O . LEU A 1 158 ? -16.173 24.237 0.440 1.00 50.28 158 LEU A O 1
ATOM 1239 N N . SER A 1 159 ? -14.576 23.161 1.576 1.00 50.62 159 SER A N 1
ATOM 1240 C CA . SER A 1 159 ? -13.683 24.311 1.746 1.00 50.62 159 SER A CA 1
ATOM 1241 C C . SER A 1 159 ? -13.178 24.933 0.436 1.00 50.62 159 SER A C 1
ATOM 1243 O O . SER A 1 159 ? -12.743 26.082 0.458 1.00 50.62 159 SER A O 1
ATOM 1245 N N . LYS A 1 160 ? -13.256 24.231 -0.705 1.00 47.38 160 LYS A N 1
ATOM 1246 C CA . LYS A 1 160 ? -12.941 24.789 -2.036 1.00 47.38 160 LYS A CA 1
ATOM 1247 C C . LYS A 1 160 ? -14.164 25.192 -2.867 1.00 47.38 160 LYS A C 1
ATOM 1249 O O . LYS A 1 160 ? -13.989 25.871 -3.874 1.00 47.38 160 LYS A O 1
ATOM 1254 N N . GLN A 1 161 ? -15.378 24.831 -2.451 1.00 48.53 161 GLN A N 1
ATOM 1255 C CA . GLN A 1 161 ? -16.611 25.184 -3.171 1.00 48.53 161 GLN A CA 1
ATOM 1256 C C . GLN A 1 161 ? -17.159 26.570 -2.786 1.00 48.53 161 GLN A C 1
ATOM 1258 O O . GLN A 1 161 ? -17.918 27.158 -3.548 1.00 48.53 161 GLN A O 1
ATOM 1263 N N . ASN A 1 162 ? -16.701 27.160 -1.675 1.00 42.81 162 ASN A N 1
ATOM 1264 C CA . ASN A 1 162 ? -17.088 28.508 -1.235 1.00 42.81 162 ASN A CA 1
ATOM 1265 C C . ASN A 1 162 ? -16.239 29.640 -1.850 1.00 42.81 162 ASN A C 1
ATOM 1267 O O . ASN A 1 162 ? -15.919 30.621 -1.182 1.00 42.81 162 ASN A O 1
ATOM 1271 N N . LYS A 1 163 ? -15.886 29.548 -3.136 1.00 44.31 163 LYS A N 1
ATOM 1272 C CA . LYS A 1 163 ? -15.676 30.757 -3.945 1.00 44.31 163 LYS A CA 1
ATOM 1273 C C . LYS A 1 163 ? -16.952 30.969 -4.744 1.00 44.31 163 LYS A C 1
ATOM 1275 O O . LYS A 1 163 ? -17.074 30.480 -5.862 1.00 44.31 163 LYS A O 1
ATOM 1280 N N . ALA A 1 164 ? -17.918 31.647 -4.126 1.00 45.72 164 ALA A N 1
ATOM 1281 C CA . ALA A 1 164 ? -19.078 32.149 -4.844 1.00 45.72 164 ALA A CA 1
ATOM 1282 C C . ALA A 1 164 ? -18.592 32.937 -6.078 1.00 45.72 164 ALA A C 1
ATOM 1284 O O . ALA A 1 164 ? -17.636 33.710 -5.951 1.00 45.72 164 ALA A O 1
ATOM 1285 N N . PRO A 1 165 ? -19.190 32.750 -7.267 1.00 45.50 165 PRO A N 1
ATOM 1286 C CA . PRO A 1 165 ? -18.947 33.665 -8.367 1.00 45.50 165 PRO A CA 1
ATOM 1287 C C . PRO A 1 165 ? -19.375 35.062 -7.911 1.00 45.50 165 PRO A C 1
ATOM 1289 O O . PRO A 1 165 ? -20.446 35.231 -7.327 1.00 45.50 165 PRO A O 1
ATOM 1292 N N . ASN A 1 166 ? -18.485 36.034 -8.116 1.00 46.78 166 ASN A N 1
ATOM 1293 C CA . ASN A 1 166 ? -18.704 37.435 -7.786 1.00 46.78 166 ASN A CA 1
ATOM 1294 C C . ASN A 1 166 ? -20.100 37.889 -8.221 1.00 46.78 166 ASN A C 1
ATOM 1296 O O . ASN A 1 166 ? -20.565 37.543 -9.308 1.00 46.78 166 ASN A O 1
ATOM 1300 N N . ALA A 1 167 ? -20.731 38.658 -7.335 1.00 45.84 167 ALA A N 1
ATOM 1301 C CA . ALA A 1 167 ? -22.025 39.284 -7.511 1.00 45.84 167 ALA A CA 1
ATOM 1302 C C . ALA A 1 167 ? -22.220 39.798 -8.944 1.00 45.84 167 ALA A C 1
ATOM 1304 O O . ALA A 1 167 ? -21.427 40.593 -9.451 1.00 45.84 167 ALA A O 1
ATOM 1305 N N . VAL A 1 168 ? -23.308 39.357 -9.574 1.00 45.06 168 VAL A N 1
ATOM 1306 C CA . VAL A 1 168 ? -23.881 40.051 -10.723 1.00 45.06 168 VAL A CA 1
ATOM 1307 C C . VAL A 1 168 ? -24.278 41.434 -10.215 1.00 45.06 168 VAL A C 1
ATOM 1309 O O . VAL A 1 168 ? -25.258 41.574 -9.484 1.00 45.06 168 VAL A O 1
ATOM 1312 N N . VAL A 1 169 ? -23.483 42.448 -10.551 1.00 46.66 169 VAL A N 1
ATOM 1313 C CA . VAL A 1 169 ? -23.896 43.844 -10.421 1.00 46.66 169 VAL A CA 1
ATOM 1314 C C . VAL A 1 169 ? -24.993 44.043 -11.460 1.00 46.66 169 VAL A C 1
ATOM 1316 O O . VAL A 1 169 ? -24.729 44.172 -12.652 1.00 46.66 169 VAL A O 1
ATOM 1319 N N . LEU A 1 170 ? -26.244 43.973 -11.012 1.00 47.91 170 LEU A N 1
ATOM 1320 C CA . LEU A 1 170 ? -27.374 44.487 -11.770 1.00 47.91 170 LEU A CA 1
ATOM 1321 C C . LEU A 1 170 ? -27.283 46.011 -11.705 1.00 47.91 170 LEU A C 1
ATOM 1323 O O . LEU A 1 170 ? -27.748 46.619 -10.743 1.00 47.91 170 LEU A O 1
ATOM 1327 N N . GLU A 1 171 ? -26.657 46.627 -12.706 1.00 47.19 171 GLU A N 1
ATOM 1328 C CA . GLU A 1 171 ? -26.859 48.051 -12.952 1.00 47.19 171 GLU A CA 1
ATOM 1329 C C . GLU A 1 171 ? -28.302 48.240 -13.431 1.00 47.19 171 GLU A C 1
ATOM 1331 O O . GLU A 1 171 ? -28.700 47.838 -14.527 1.00 47.19 171 GLU A O 1
ATOM 1336 N N . SER A 1 172 ? -29.125 48.790 -12.545 1.00 51.34 172 SER A N 1
ATOM 1337 C CA . SER A 1 172 ? -30.415 49.369 -12.887 1.00 51.34 172 SER A CA 1
ATOM 1338 C C . SER A 1 172 ? -30.197 50.653 -13.693 1.00 51.34 172 SER A C 1
ATOM 1340 O O . SER A 1 172 ? -29.426 51.502 -13.258 1.00 51.34 172 SER A O 1
ATOM 1342 N N . LYS A 1 173 ? -30.893 50.714 -14.836 1.00 45.94 173 LYS A N 1
ATOM 1343 C CA . LYS A 1 173 ? -31.107 51.822 -15.789 1.00 45.94 173 LYS A CA 1
ATOM 1344 C C . LYS A 1 173 ? -30.748 53.239 -15.345 1.00 45.94 173 LYS A C 1
ATOM 1346 O O . LYS A 1 173 ? -31.224 53.646 -14.264 1.00 45.94 173 LYS A O 1
#

pLDDT: mean 73.84, std 17.67, range [38.12, 97.31]